Protein AF-X1FV94-F1 (afdb_monomer_lite)

Radius of gyration: 19.09 Å; chains: 1; bounding box: 46×32×51 Å

pLDDT: mean 91.59, std 6.0, range [63.56, 97.69]

Foldseek 3Di:
DLKDWDWDDDPPWIDIDIDSFADDDDQPDDQDDRRCVVVVPPDHPPDPCPDLRSQLVVLVVVLCVVCRVNDDQVSQLVNQLDCSNQVDDLQDPDGHQKGKADDPCQCPVPPHDIDMDGGRSNPRHRDLPVNCPPPDPVRCVVCVVVSVVSVVRD

Sequence (154 aa):
TGEILSLMLGCYAWDIHRTFNGFYPSCNYSWYDNYRTEAELPVPAPDPPEGRNSDRAIRWLELVDEYYGEVDVEVGKLMLADDIISGYGPTERGGGYDGKVTSTDMVLDGSMSMWARWGNAAGKIFDLEAFVEGRSEEWIAGNQQIIDDLQRYV

Organism: NCBI:txid412755

Structure (mmCIF, N/CA/C/O backbone):
data_AF-X1FV94-F1
#
_entry.id   AF-X1FV94-F1
#
loop_
_atom_site.group_PDB
_atom_site.id
_atom_site.type_symbol
_atom_site.label_atom_id
_atom_site.label_alt_id
_atom_site.label_comp_id
_atom_site.label_asym_id
_atom_site.label_entity_id
_atom_site.label_seq_id
_atom_site.pdbx_PDB_ins_code
_atom_site.Cartn_x
_atom_site.Cartn_y
_atom_site.Cartn_z
_atom_site.occupancy
_atom_site.B_iso_or_equiv
_atom_site.auth_seq_id
_atom_site.auth_comp_id
_atom_site.auth_asym_id
_atom_site.auth_atom_id
_atom_site.pdbx_PDB_model_num
ATOM 1 N N . THR A 1 1 ? -13.083 5.931 21.527 1.00 63.56 1 THR A N 1
ATOM 2 C CA . THR A 1 1 ? -14.106 5.223 20.734 1.00 63.56 1 THR A CA 1
ATOM 3 C C . THR A 1 1 ? -13.361 4.262 19.831 1.00 63.56 1 THR A C 1
ATOM 5 O O . THR A 1 1 ? -12.446 4.703 19.159 1.00 63.56 1 THR A O 1
ATOM 8 N N . GLY A 1 2 ? -13.634 2.955 19.888 1.00 83.62 2 GLY A N 1
ATOM 9 C CA . GLY A 1 2 ? -12.952 1.943 19.055 1.00 83.62 2 GLY A CA 1
ATOM 10 C C . GLY A 1 2 ? -13.480 1.886 17.618 1.00 83.62 2 GLY A C 1
ATOM 11 O O . GLY A 1 2 ? -13.551 0.817 17.034 1.00 83.62 2 GLY A O 1
ATOM 12 N N . GLU A 1 3 ? -13.956 3.017 17.101 1.00 93.25 3 GLU A N 1
ATOM 13 C CA . GLU A 1 3 ? -14.540 3.120 15.768 1.00 93.25 3 GLU A CA 1
ATOM 14 C C . GLU A 1 3 ? -13.456 3.534 14.777 1.00 93.25 3 GLU A C 1
ATOM 16 O O . GLU A 1 3 ? -12.698 4.469 15.042 1.00 93.25 3 GLU A O 1
ATOM 21 N N . ILE A 1 4 ? -13.420 2.870 13.627 1.00 92.00 4 ILE A N 1
ATOM 22 C CA . ILE A 1 4 ? -12.621 3.266 12.471 1.00 92.00 4 ILE A CA 1
ATOM 23 C C . ILE A 1 4 ? -13.546 3.712 11.337 1.00 92.00 4 ILE A C 1
ATOM 25 O O . ILE A 1 4 ? -14.643 3.175 11.147 1.00 92.00 4 ILE A O 1
ATOM 29 N N . LEU A 1 5 ? -13.096 4.712 10.580 1.00 94.81 5 LEU A N 1
ATOM 30 C CA . LEU A 1 5 ? -13.851 5.341 9.502 1.00 94.81 5 LEU A CA 1
ATOM 31 C C . LEU A 1 5 ? -13.008 5.399 8.229 1.00 94.81 5 LEU A C 1
ATOM 33 O O . LEU A 1 5 ? -11.847 5.795 8.274 1.00 94.81 5 LEU A O 1
ATOM 37 N N . SER A 1 6 ? -13.623 5.066 7.097 1.00 94.94 6 SER A N 1
ATOM 38 C CA . SER A 1 6 ? -13.081 5.300 5.759 1.00 94.94 6 SER A CA 1
ATOM 39 C C . SER A 1 6 ? -13.892 6.393 5.064 1.00 94.94 6 SER A C 1
ATOM 41 O O . SER A 1 6 ? -15.124 6.360 5.084 1.00 94.94 6 SER A O 1
ATOM 43 N N . LEU A 1 7 ? -13.192 7.373 4.490 1.00 96.06 7 LEU A N 1
ATOM 44 C CA . LEU A 1 7 ? -13.758 8.466 3.704 1.00 96.06 7 LEU A CA 1
ATOM 45 C C . LEU A 1 7 ? -13.237 8.354 2.271 1.00 96.06 7 LEU A C 1
ATOM 47 O O . LEU A 1 7 ? -12.026 8.396 2.056 1.00 96.06 7 LEU A O 1
ATOM 51 N N . MET A 1 8 ? -14.150 8.279 1.308 1.00 94.94 8 MET A N 1
ATOM 52 C CA . MET A 1 8 ? -13.859 8.547 -0.100 1.00 94.94 8 MET A CA 1
ATOM 53 C C . MET A 1 8 ? -14.486 9.887 -0.459 1.00 94.94 8 MET A C 1
ATOM 55 O O . MET A 1 8 ? -15.647 10.130 -0.132 1.00 94.94 8 MET A O 1
ATOM 59 N N . LEU A 1 9 ? -13.714 10.765 -1.091 1.00 95.81 9 LEU A N 1
ATOM 60 C CA . LEU A 1 9 ? -14.106 12.152 -1.315 1.00 95.81 9 LEU A CA 1
ATOM 61 C C . LEU A 1 9 ? -13.914 12.528 -2.785 1.00 95.81 9 LEU A C 1
ATOM 63 O O . LEU A 1 9 ? -12.800 12.453 -3.302 1.00 95.81 9 LEU A O 1
ATOM 67 N N . GLY A 1 10 ? -15.003 12.943 -3.426 1.00 94.56 10 GLY A N 1
ATOM 68 C CA . GLY A 1 10 ? -15.021 13.617 -4.721 1.00 94.56 10 GLY A CA 1
ATOM 69 C C . GLY A 1 10 ? -15.188 15.128 -4.559 1.00 94.56 10 GLY A C 1
ATOM 70 O O . GLY A 1 10 ? -15.096 15.668 -3.453 1.00 94.56 10 GLY A O 1
ATOM 71 N N . CYS A 1 11 ? -15.426 15.834 -5.662 1.00 97.00 11 CYS A N 1
ATOM 72 C CA . CYS A 1 11 ? -15.735 17.261 -5.631 1.00 97.00 11 CYS A CA 1
ATOM 73 C C . CYS A 1 11 ? -17.186 17.524 -5.201 1.00 97.00 11 CYS A C 1
ATOM 75 O O . CYS A 1 11 ? -17.452 18.559 -4.586 1.00 97.00 11 CYS A O 1
ATOM 77 N N . TYR A 1 12 ? -18.107 16.605 -5.508 1.00 97.25 12 TYR A N 1
ATOM 78 C CA . TYR A 1 12 ? -19.550 16.773 -5.291 1.00 97.25 12 TYR A CA 1
ATOM 79 C C . TYR A 1 12 ? -20.207 15.623 -4.513 1.00 97.25 12 TYR A C 1
ATOM 81 O O . TYR A 1 12 ? -21.303 15.799 -3.980 1.00 97.25 12 TYR A O 1
ATOM 89 N N . ALA A 1 13 ? -19.543 14.477 -4.417 1.00 96.38 13 ALA A N 1
ATOM 90 C CA . ALA A 1 13 ? -19.993 13.268 -3.753 1.00 96.38 13 ALA A CA 1
ATOM 91 C C . ALA A 1 13 ? -18.955 12.780 -2.735 1.00 96.38 13 ALA A C 1
ATOM 93 O O . ALA A 1 13 ? -17.760 13.072 -2.812 1.00 96.38 13 ALA A O 1
ATOM 94 N N . TRP A 1 14 ? -19.421 12.026 -1.745 1.00 96.50 14 TRP A N 1
ATOM 95 C CA . TRP A 1 14 ? -18.567 11.395 -0.748 1.00 96.50 14 TRP A CA 1
ATOM 96 C C . TRP A 1 14 ? -19.218 10.122 -0.222 1.00 96.50 14 TRP A C 1
ATOM 98 O O . TRP A 1 14 ? -20.441 9.982 -0.225 1.00 96.50 14 TRP A O 1
ATOM 108 N N . ASP A 1 15 ? -18.387 9.237 0.310 1.00 96.12 15 ASP A N 1
ATOM 109 C CA . ASP A 1 15 ? -18.810 8.021 0.991 1.00 96.12 15 ASP A CA 1
ATOM 110 C C . ASP A 1 15 ? -18.133 7.939 2.355 1.00 96.12 15 ASP A C 1
ATOM 112 O O . ASP A 1 15 ? -16.933 8.192 2.489 1.00 96.12 15 ASP A O 1
ATOM 116 N N . ILE A 1 16 ? -18.912 7.588 3.379 1.00 96.06 16 ILE A N 1
ATOM 117 C CA . ILE A 1 16 ? -18.425 7.364 4.740 1.00 96.06 16 ILE A CA 1
ATOM 118 C C . ILE A 1 16 ? -18.817 5.954 5.159 1.00 96.06 16 ILE A C 1
ATOM 120 O O . ILE A 1 16 ? -20.001 5.651 5.292 1.00 96.06 16 ILE A O 1
ATOM 124 N N . HIS A 1 17 ? -17.815 5.130 5.448 1.00 94.19 17 HIS A N 1
ATOM 125 C CA . HIS A 1 17 ? -17.995 3.790 5.997 1.00 94.19 17 HIS A CA 1
ATOM 126 C C . HIS A 1 17 ? -17.412 3.735 7.407 1.00 94.19 17 HIS A C 1
ATOM 128 O O . HIS A 1 17 ? -16.328 4.261 7.657 1.00 94.19 17 HIS A O 1
ATOM 134 N N . ARG A 1 18 ? -18.141 3.124 8.346 1.00 95.00 18 ARG A N 1
ATOM 135 C CA . ARG A 1 18 ? -17.754 3.016 9.761 1.00 95.00 18 ARG A CA 1
ATOM 136 C C . ARG A 1 18 ? -17.855 1.576 10.235 1.00 95.00 18 ARG A C 1
ATOM 138 O O . ARG A 1 18 ? -18.795 0.873 9.880 1.00 95.00 18 ARG A O 1
ATOM 145 N N . THR A 1 19 ? -16.896 1.151 11.048 1.00 92.44 19 THR A N 1
ATOM 146 C CA . THR A 1 19 ? -16.961 -0.125 11.767 1.00 92.44 19 THR A CA 1
ATOM 147 C C . THR A 1 19 ? -16.254 -0.010 13.115 1.00 92.44 19 THR A C 1
ATOM 149 O O . THR A 1 19 ? -15.377 0.831 13.294 1.00 92.44 19 THR A O 1
ATOM 152 N N . PHE A 1 20 ? -16.642 -0.854 14.067 1.00 90.62 20 PHE A N 1
ATOM 153 C CA . PHE A 1 20 ? -15.956 -1.026 15.355 1.00 90.62 20 PHE A CA 1
ATOM 154 C C . PHE A 1 20 ? -15.050 -2.261 15.375 1.00 90.62 20 PHE A C 1
ATOM 156 O O . PHE A 1 20 ? -14.272 -2.448 16.303 1.00 90.62 20 PHE A O 1
ATOM 163 N N . ASN A 1 21 ? -15.192 -3.127 14.373 1.00 85.25 21 ASN A N 1
ATOM 164 C CA . ASN A 1 21 ? -14.419 -4.346 14.225 1.00 85.25 21 ASN A CA 1
ATOM 165 C C . ASN A 1 21 ? -14.315 -4.668 12.734 1.00 85.25 21 ASN A C 1
ATOM 167 O O . ASN A 1 21 ? -15.253 -5.195 12.133 1.00 85.25 21 ASN A O 1
ATOM 171 N N . GLY A 1 22 ? -13.210 -4.270 12.114 1.00 86.38 22 GLY A N 1
ATOM 172 C CA . GLY A 1 22 ? -12.986 -4.514 10.700 1.00 86.38 22 GLY A CA 1
ATOM 173 C C . GLY A 1 22 ? -11.705 -3.875 10.198 1.00 86.38 22 GLY A C 1
ATOM 174 O O . GLY A 1 22 ? -10.870 -3.413 10.973 1.00 86.38 22 GLY A O 1
ATOM 175 N N . PHE A 1 23 ? -11.579 -3.850 8.879 1.00 90.69 23 PHE A N 1
ATOM 176 C CA . PHE A 1 23 ? -10.399 -3.392 8.169 1.00 90.69 23 PHE A CA 1
ATOM 177 C C . PHE A 1 23 ? -10.833 -2.565 6.959 1.00 90.69 23 PHE A C 1
ATOM 179 O O . PHE A 1 23 ? -11.829 -2.890 6.314 1.00 90.69 23 PHE A O 1
ATOM 186 N N . TYR A 1 24 ? -10.077 -1.514 6.637 1.00 92.19 24 TYR A N 1
ATOM 187 C CA . TYR A 1 24 ? -10.288 -0.723 5.426 1.00 92.19 24 TYR A CA 1
ATOM 188 C C . TYR A 1 24 ? -9.030 -0.732 4.558 1.00 92.19 24 TYR A C 1
ATOM 190 O O . TYR A 1 24 ? -8.051 -0.072 4.913 1.00 92.19 24 TYR A O 1
ATOM 198 N N . PRO A 1 25 ? -9.040 -1.438 3.415 1.00 91.75 25 PRO A N 1
ATOM 199 C CA . PRO A 1 25 ? -7.927 -1.387 2.483 1.00 91.75 25 PRO A CA 1
ATOM 200 C C . PRO A 1 25 ? -7.899 -0.057 1.727 1.00 91.75 25 PRO A C 1
ATOM 202 O O . PRO A 1 25 ? -8.933 0.533 1.413 1.00 91.75 25 PRO A O 1
ATOM 205 N N . SER A 1 26 ? -6.703 0.414 1.381 1.00 91.75 26 SER A N 1
ATOM 206 C CA . SER A 1 26 ? -6.529 1.603 0.546 1.00 91.75 26 SER A CA 1
ATOM 207 C C . SER A 1 26 ? -5.304 1.458 -0.347 1.00 91.75 26 SER A C 1
ATOM 209 O O . SER A 1 26 ? -4.212 1.134 0.114 1.00 91.75 26 SER A O 1
ATOM 211 N N . CYS A 1 27 ? -5.495 1.662 -1.648 1.00 92.69 27 CYS A N 1
ATOM 212 C CA . CYS A 1 27 ? -4.453 1.471 -2.658 1.00 92.69 27 CYS A CA 1
ATOM 213 C C . CYS A 1 27 ? -4.732 2.275 -3.937 1.00 92.69 27 CYS A C 1
ATOM 215 O O . CYS A 1 27 ? -4.513 1.791 -5.043 1.00 92.69 27 CYS A O 1
ATOM 217 N N . ASN A 1 28 ? -5.243 3.505 -3.797 1.00 91.38 28 ASN A N 1
ATOM 218 C CA . ASN A 1 28 ? -5.657 4.339 -4.940 1.00 91.38 28 ASN A CA 1
ATOM 219 C C . ASN A 1 28 ? -6.779 3.696 -5.781 1.00 91.38 28 ASN A C 1
ATOM 221 O O . ASN A 1 28 ? -6.927 3.997 -6.963 1.00 91.38 28 ASN A O 1
ATOM 225 N N . TYR A 1 29 ? -7.549 2.804 -5.158 1.00 91.94 29 TYR A N 1
ATOM 226 C CA . TYR A 1 29 ? -8.706 2.145 -5.736 1.00 91.94 29 TYR A CA 1
ATOM 227 C C . TYR A 1 29 ? -9.991 2.789 -5.204 1.00 91.94 29 TYR A C 1
ATOM 229 O O . TYR A 1 29 ? -10.111 3.073 -4.009 1.00 91.94 29 TYR A O 1
ATOM 237 N N . SER A 1 30 ? -10.948 3.033 -6.093 1.00 91.44 30 SER A N 1
ATOM 238 C CA . SER A 1 30 ? -12.214 3.687 -5.768 1.00 91.44 30 SER A CA 1
ATOM 239 C C . SER A 1 30 ? -13.216 2.657 -5.253 1.00 91.44 30 SER A C 1
ATOM 241 O O . SER A 1 30 ? -13.817 1.930 -6.030 1.00 91.44 30 SER A O 1
ATOM 243 N N . TRP A 1 31 ? -13.387 2.561 -3.938 1.00 91.19 31 TRP A N 1
ATOM 244 C CA . TRP A 1 31 ? -14.180 1.493 -3.318 1.00 91.19 31 TRP A CA 1
ATOM 245 C C . TRP A 1 31 ? -15.699 1.690 -3.335 1.00 91.19 31 TRP A C 1
ATOM 247 O O . TRP A 1 31 ? -16.414 0.695 -3.302 1.00 91.19 31 TRP A O 1
ATOM 257 N N . TYR A 1 32 ? -16.195 2.931 -3.349 1.00 92.00 32 TYR A N 1
ATOM 258 C CA . TYR A 1 32 ? -17.579 3.226 -2.950 1.00 92.00 32 TYR A CA 1
ATOM 259 C C . TYR A 1 32 ? -18.386 3.967 -4.023 1.00 92.00 32 TYR A C 1
ATOM 261 O O . TYR A 1 32 ? -17.845 4.764 -4.792 1.00 92.00 32 TYR A O 1
ATOM 269 N N . ASP A 1 33 ? -19.688 3.690 -4.069 1.00 91.25 33 ASP A N 1
ATOM 270 C CA . ASP A 1 33 ? -20.540 3.976 -5.226 1.00 91.25 33 ASP A CA 1
ATOM 271 C C . ASP A 1 33 ? -20.760 5.466 -5.511 1.00 91.25 33 ASP A C 1
ATOM 273 O O . ASP A 1 33 ? -20.797 5.843 -6.685 1.00 91.25 33 ASP A O 1
ATOM 277 N N . ASN A 1 34 ? -20.893 6.334 -4.497 1.00 93.44 34 ASN A N 1
ATOM 278 C CA . ASN A 1 34 ? -21.189 7.748 -4.754 1.00 93.44 34 ASN A CA 1
ATOM 279 C C . ASN A 1 34 ? -19.997 8.433 -5.426 1.00 93.44 34 ASN A C 1
ATOM 281 O O . ASN A 1 34 ? -20.163 9.091 -6.455 1.00 93.44 34 ASN A O 1
ATOM 285 N N . TYR A 1 35 ? -18.789 8.229 -4.891 1.00 92.88 35 TYR A N 1
ATOM 286 C CA . TYR A 1 35 ? -17.570 8.712 -5.536 1.00 92.88 35 TYR A CA 1
ATOM 287 C C . TYR A 1 35 ? -17.392 8.102 -6.929 1.00 92.88 35 TYR A C 1
ATOM 289 O O . TYR A 1 35 ? -17.084 8.819 -7.877 1.00 92.88 35 TYR A O 1
ATOM 297 N N . ARG A 1 36 ? -17.588 6.783 -7.076 1.00 92.31 36 ARG A N 1
ATOM 298 C CA . ARG A 1 36 ? -17.421 6.104 -8.372 1.00 92.31 36 ARG A CA 1
ATOM 299 C C . ARG A 1 36 ? -18.391 6.633 -9.428 1.00 92.31 36 ARG A C 1
ATOM 301 O O . ARG A 1 36 ? -17.998 6.775 -10.582 1.00 92.31 36 ARG A O 1
ATOM 308 N N . THR A 1 37 ? -19.619 6.959 -9.023 1.00 93.12 37 THR A N 1
ATOM 309 C CA . THR A 1 37 ? -20.629 7.586 -9.884 1.00 93.12 37 THR A CA 1
ATOM 310 C C . THR A 1 37 ? -20.175 8.971 -10.340 1.00 93.12 37 THR A C 1
ATOM 312 O O . THR A 1 37 ? -20.258 9.270 -11.526 1.00 93.12 37 THR A O 1
ATOM 315 N N . GLU A 1 38 ? -19.656 9.805 -9.431 1.00 94.81 38 GLU A N 1
ATOM 316 C CA . GLU A 1 38 ? -19.097 11.116 -9.795 1.00 94.81 38 GLU A CA 1
ATOM 317 C C . GLU A 1 38 ? -17.882 10.987 -10.726 1.00 94.81 38 GLU A C 1
ATOM 319 O O . GLU A 1 38 ? -17.744 11.760 -11.669 1.00 94.81 38 GLU A O 1
ATOM 324 N N . ALA A 1 39 ? -17.019 9.999 -10.486 1.00 92.81 39 ALA A N 1
ATOM 325 C CA . ALA A 1 39 ? -15.835 9.724 -11.296 1.00 92.81 39 ALA A CA 1
ATOM 326 C C . ALA A 1 39 ? -16.142 9.011 -12.630 1.00 92.81 39 ALA A C 1
ATOM 328 O O . ALA A 1 39 ? -15.207 8.651 -13.345 1.00 92.81 39 ALA A O 1
ATOM 329 N N . GLU A 1 40 ? -17.423 8.790 -12.953 1.00 93.69 40 GLU A N 1
ATOM 330 C CA . GLU A 1 40 ? -17.892 8.117 -14.172 1.00 93.69 40 GLU A CA 1
ATOM 331 C C . GLU A 1 40 ? -17.262 6.724 -14.383 1.00 93.69 40 GLU A C 1
ATOM 333 O O . GLU A 1 40 ? -16.993 6.299 -15.509 1.00 93.69 40 GLU A O 1
ATOM 338 N N . LEU A 1 41 ? -17.015 5.986 -13.293 1.00 88.75 41 LEU A N 1
ATOM 339 C CA . LEU A 1 41 ? -16.395 4.664 -13.368 1.00 88.75 41 LEU A CA 1
ATOM 340 C C . LEU A 1 41 ? -17.411 3.606 -13.848 1.00 88.75 41 LEU A C 1
ATOM 342 O O . LEU A 1 41 ? -18.495 3.490 -13.275 1.00 88.75 41 LEU A O 1
ATOM 346 N N . PRO A 1 42 ? -17.083 2.809 -14.886 1.00 80.00 42 PRO A N 1
ATOM 347 C CA . PRO A 1 42 ? -18.075 2.025 -15.632 1.00 80.00 42 PRO A CA 1
ATOM 348 C C . PRO A 1 42 ? -18.461 0.684 -14.990 1.00 80.00 42 PRO A C 1
ATOM 350 O O . PRO A 1 42 ? -19.398 0.033 -15.452 1.00 80.00 42 PRO A O 1
ATOM 353 N N . VAL A 1 43 ? -17.734 0.245 -13.961 1.00 80.50 43 VAL A N 1
ATOM 354 C CA . VAL A 1 43 ? -17.871 -1.078 -13.331 1.00 80.50 43 VAL A CA 1
ATOM 355 C C . VAL A 1 43 ? -18.114 -0.956 -11.817 1.00 80.50 43 VAL A C 1
ATOM 357 O O . VAL A 1 43 ? -17.655 0.014 -11.210 1.00 80.50 43 VAL A O 1
ATOM 360 N N . PRO A 1 44 ? -18.874 -1.869 -11.181 1.00 82.69 44 PRO A N 1
ATOM 361 C CA . PRO A 1 44 ? -19.000 -1.910 -9.724 1.00 82.69 44 PRO A CA 1
ATOM 362 C C . PRO A 1 44 ? -17.727 -2.435 -9.056 1.00 82.69 44 PRO A C 1
ATOM 364 O O . PRO A 1 44 ? -17.101 -3.362 -9.560 1.00 82.69 44 PRO A O 1
ATOM 367 N N . ALA A 1 45 ? -17.405 -1.908 -7.874 1.00 85.06 45 ALA A N 1
ATOM 368 C CA . ALA A 1 45 ? -16.276 -2.392 -7.093 1.00 85.06 45 ALA A CA 1
ATOM 369 C C . ALA A 1 45 ? -16.562 -3.742 -6.384 1.00 85.06 45 ALA A C 1
ATOM 371 O O . ALA A 1 45 ? -17.686 -3.959 -5.927 1.00 85.06 45 ALA A O 1
ATOM 372 N N . PRO A 1 46 ? -15.543 -4.604 -6.185 1.00 84.06 46 PRO A N 1
ATOM 373 C CA . PRO A 1 46 ? -14.216 -4.524 -6.787 1.00 84.06 46 PRO A CA 1
ATOM 374 C C . PRO A 1 46 ? -14.253 -4.873 -8.288 1.00 84.06 46 PRO A C 1
ATOM 376 O O . PRO A 1 46 ? -14.865 -5.860 -8.691 1.00 84.06 46 PRO A O 1
ATOM 379 N N . ASP A 1 47 ? -13.576 -4.062 -9.098 1.00 81.00 47 ASP A N 1
ATOM 380 C CA . ASP A 1 47 ? -13.440 -4.254 -10.537 1.00 81.00 47 ASP A CA 1
ATOM 381 C C . ASP A 1 47 ? -12.566 -5.491 -10.805 1.00 81.00 47 ASP A C 1
ATOM 383 O O . ASP A 1 47 ? -11.709 -5.826 -9.975 1.00 81.00 47 ASP A O 1
ATOM 387 N N . PRO A 1 48 ? -12.719 -6.163 -11.960 1.00 79.00 48 PRO A N 1
ATOM 388 C CA . PRO A 1 48 ? -11.775 -7.190 -12.380 1.00 79.00 48 PRO A CA 1
ATOM 389 C C . PRO A 1 48 ? -10.318 -6.678 -12.348 1.00 79.00 48 PRO A C 1
ATOM 391 O O . PRO A 1 48 ? -10.075 -5.482 -12.556 1.00 79.00 48 PRO A O 1
ATOM 394 N N . PRO A 1 49 ? -9.334 -7.562 -12.099 1.00 74.31 49 PRO A N 1
ATOM 395 C CA . PRO A 1 49 ? -7.915 -7.208 -12.092 1.00 74.31 49 PRO A CA 1
ATOM 396 C C . PRO A 1 49 ? -7.446 -6.808 -13.502 1.00 74.31 49 PRO A C 1
ATOM 398 O O . PRO A 1 49 ? -7.040 -7.632 -14.318 1.00 74.31 49 PRO A O 1
ATOM 401 N N . GLU A 1 50 ? -7.564 -5.516 -13.797 1.00 78.19 50 GLU A N 1
ATOM 402 C CA . GLU A 1 50 ? -7.191 -4.863 -15.060 1.00 78.19 50 GLU A CA 1
ATOM 403 C C . GLU A 1 50 ? -6.116 -3.779 -14.843 1.00 78.19 50 GLU A C 1
ATOM 405 O O . GLU A 1 50 ? -6.061 -2.765 -15.540 1.00 78.19 50 GLU A O 1
ATOM 410 N N . GLY A 1 51 ? -5.242 -3.978 -13.851 1.00 79.62 51 GLY A N 1
ATOM 411 C CA . GLY A 1 51 ? -4.091 -3.120 -13.596 1.00 79.62 51 GLY A CA 1
ATOM 412 C C . GLY A 1 51 ? -3.734 -3.000 -12.118 1.00 79.62 51 GLY A C 1
ATOM 413 O O . GLY A 1 51 ? -4.484 -3.377 -11.224 1.00 79.62 51 GLY A O 1
ATOM 414 N N . ARG A 1 52 ? -2.584 -2.372 -11.849 1.00 79.00 52 ARG A N 1
ATOM 415 C CA . ARG A 1 52 ? -1.940 -2.363 -10.522 1.00 79.00 52 ARG A CA 1
ATOM 416 C C . ARG A 1 52 ? -2.853 -1.956 -9.353 1.00 79.00 52 ARG A C 1
ATOM 418 O O . ARG A 1 52 ? -2.645 -2.421 -8.236 1.00 79.00 52 ARG A O 1
ATOM 425 N N . ASN A 1 53 ? -3.821 -1.061 -9.553 1.00 85.69 53 ASN A N 1
ATOM 426 C CA . ASN A 1 53 ? -4.709 -0.632 -8.464 1.00 85.69 53 ASN A CA 1
ATOM 427 C C . ASN A 1 53 ? -5.815 -1.651 -8.171 1.00 85.69 53 ASN A C 1
ATOM 429 O O . ASN A 1 53 ? -6.087 -1.893 -6.999 1.00 85.69 53 ASN A O 1
ATOM 433 N N . SER A 1 54 ? -6.425 -2.262 -9.191 1.00 87.06 54 SER A N 1
ATOM 434 C CA . SER A 1 54 ? -7.401 -3.338 -8.983 1.00 87.06 54 SER A CA 1
ATOM 435 C C . SER A 1 54 ? -6.719 -4.613 -8.482 1.00 87.06 54 SER A C 1
ATOM 437 O O . SER A 1 54 ? -7.237 -5.234 -7.560 1.00 87.06 54 SER A O 1
ATOM 439 N N . ASP A 1 55 ? -5.504 -4.923 -8.947 1.00 92.00 55 ASP A N 1
ATOM 440 C CA . ASP A 1 55 ? -4.708 -6.048 -8.429 1.00 92.00 55 ASP A CA 1
ATOM 441 C C . ASP A 1 55 ? -4.427 -5.897 -6.926 1.00 92.00 55 ASP A C 1
ATOM 443 O O . ASP A 1 55 ? -4.649 -6.818 -6.139 1.00 92.00 55 ASP A O 1
ATOM 447 N N . ARG A 1 56 ? -3.997 -4.701 -6.496 1.00 93.75 56 ARG A N 1
ATOM 448 C CA . ARG A 1 56 ? -3.795 -4.394 -5.071 1.00 93.75 56 ARG A CA 1
ATOM 4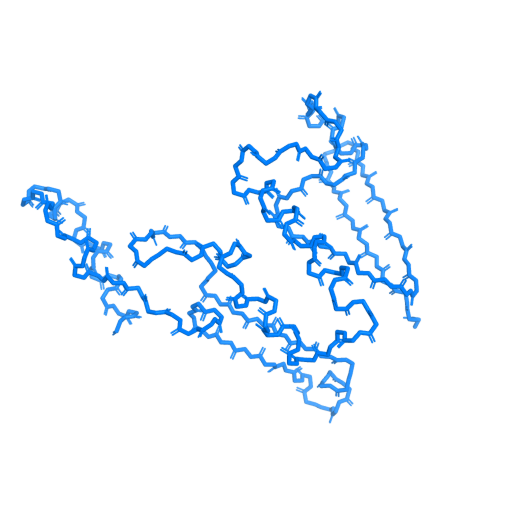49 C C . ARG A 1 56 ? -5.093 -4.417 -4.281 1.00 93.75 56 ARG A C 1
ATOM 451 O O . ARG A 1 56 ? -5.074 -4.843 -3.133 1.00 93.75 56 ARG A O 1
ATOM 458 N N . ALA A 1 57 ? -6.200 -3.952 -4.858 1.00 93.81 57 ALA A N 1
ATOM 459 C CA . ALA A 1 57 ? -7.499 -3.973 -4.197 1.00 93.81 57 ALA A CA 1
ATOM 460 C C . ALA A 1 57 ? -7.928 -5.411 -3.889 1.00 93.81 57 ALA A C 1
ATOM 462 O O . ALA A 1 57 ? -8.247 -5.713 -2.741 1.00 93.81 57 ALA A O 1
ATOM 463 N N . ILE A 1 58 ? -7.849 -6.305 -4.877 1.00 94.25 58 ILE A N 1
ATOM 464 C CA . ILE A 1 58 ? -8.130 -7.731 -4.687 1.00 94.25 58 ILE A CA 1
ATOM 465 C C . ILE A 1 58 ? -7.160 -8.343 -3.677 1.00 94.25 58 ILE A C 1
ATOM 467 O O . ILE A 1 58 ? -7.608 -8.960 -2.713 1.00 94.25 58 ILE A O 1
ATOM 471 N N . ARG A 1 59 ? -5.849 -8.101 -3.819 1.00 96.06 59 ARG A N 1
ATOM 472 C CA . ARG A 1 59 ? -4.857 -8.665 -2.894 1.00 96.06 59 ARG A CA 1
ATOM 473 C C . ARG A 1 59 ? -5.066 -8.210 -1.453 1.00 96.06 59 ARG A C 1
ATOM 475 O O . ARG A 1 59 ? -4.905 -8.994 -0.525 1.00 96.06 59 ARG A O 1
ATOM 482 N N . TRP A 1 60 ? -5.455 -6.955 -1.247 1.00 95.75 60 TRP A N 1
ATOM 483 C CA . TRP A 1 60 ? -5.815 -6.475 0.078 1.00 95.75 60 TRP A CA 1
ATOM 484 C C . TRP A 1 60 ? -7.006 -7.239 0.662 1.00 95.75 60 TRP A C 1
ATOM 486 O O . TRP A 1 60 ? -6.963 -7.574 1.839 1.00 95.75 60 TRP A O 1
ATOM 496 N N . LEU A 1 61 ? -8.048 -7.522 -0.126 1.00 94.19 61 LEU A N 1
ATOM 497 C CA . LEU A 1 61 ? -9.195 -8.303 0.351 1.00 94.19 61 LEU A CA 1
ATOM 498 C C . LEU A 1 61 ? -8.788 -9.731 0.738 1.00 94.19 61 LEU A C 1
ATOM 500 O O . LEU A 1 61 ? -9.240 -10.219 1.769 1.00 94.19 61 LEU A O 1
ATOM 504 N N . GLU A 1 62 ? -7.902 -10.364 -0.034 1.00 96.12 62 GLU A N 1
ATOM 505 C CA . GLU A 1 62 ? -7.347 -11.684 0.296 1.00 96.12 62 GLU A CA 1
ATOM 506 C C . GLU A 1 62 ? -6.563 -11.663 1.612 1.00 96.12 62 GLU A C 1
ATOM 508 O O . GLU A 1 62 ? -6.804 -12.492 2.481 1.00 96.12 62 GLU A O 1
ATOM 513 N N . LEU A 1 63 ? -5.660 -10.691 1.788 1.00 97.00 63 LEU A N 1
ATOM 514 C CA . LEU A 1 63 ? -4.869 -10.544 3.015 1.00 97.00 63 LEU A CA 1
ATOM 515 C C . LEU A 1 63 ? -5.757 -10.275 4.238 1.00 97.00 63 LEU A C 1
ATOM 517 O O . LEU A 1 63 ? -5.476 -10.753 5.334 1.00 97.00 63 LEU A O 1
ATOM 521 N N . VAL A 1 64 ? -6.828 -9.499 4.066 1.00 93.38 64 VAL A N 1
ATOM 522 C CA . VAL A 1 64 ? -7.787 -9.220 5.143 1.00 93.38 64 VAL A CA 1
ATOM 523 C C . VAL A 1 64 ? -8.533 -10.473 5.568 1.00 93.38 64 VAL A C 1
ATOM 525 O O . VAL A 1 64 ? -8.747 -10.647 6.764 1.00 93.38 64 VAL A O 1
ATOM 528 N N . ASP A 1 65 ? -8.927 -11.317 4.616 1.00 94.44 65 ASP A N 1
ATOM 529 C CA . ASP A 1 65 ? -9.572 -12.599 4.902 1.00 94.44 65 ASP A CA 1
ATOM 530 C C . ASP A 1 65 ? -8.588 -13.570 5.574 1.00 94.44 65 ASP A C 1
ATOM 532 O O . ASP A 1 65 ? -8.900 -14.146 6.614 1.00 94.44 65 ASP A O 1
ATOM 536 N N . GLU A 1 66 ? -7.363 -13.666 5.045 1.00 96.31 66 GLU A N 1
ATOM 537 C CA . GLU A 1 66 ? -6.297 -14.539 5.553 1.00 96.31 66 GLU A CA 1
ATOM 538 C C . GLU A 1 66 ? -5.928 -14.237 7.011 1.00 96.31 66 GLU A C 1
ATOM 540 O O . GLU A 1 66 ? -5.761 -15.157 7.807 1.00 96.31 66 GLU A O 1
ATOM 545 N N . TYR A 1 67 ? -5.832 -12.956 7.373 1.00 94.94 67 TYR A N 1
ATOM 546 C CA . TYR A 1 67 ? -5.394 -12.517 8.701 1.00 94.94 67 TYR A CA 1
ATOM 547 C C . TYR A 1 67 ? -6.530 -11.954 9.566 1.00 94.94 67 TYR A C 1
ATOM 549 O O . TYR A 1 67 ? -6.282 -11.207 10.522 1.00 94.94 67 TYR A O 1
ATOM 557 N N . TYR A 1 68 ? -7.790 -12.255 9.239 1.00 91.25 68 TYR A N 1
ATOM 558 C CA . TYR A 1 68 ? -8.929 -11.696 9.960 1.00 91.25 68 TYR A CA 1
ATOM 559 C C . TYR A 1 68 ? -8.864 -12.027 11.459 1.00 91.25 68 TYR A C 1
ATOM 561 O O . TYR A 1 68 ? -8.868 -13.186 11.867 1.00 91.25 68 TYR A O 1
ATOM 569 N N . GLY A 1 69 ? -8.847 -10.989 12.299 1.00 90.19 69 GLY A N 1
ATOM 570 C CA . GLY A 1 69 ? -8.751 -11.132 13.757 1.00 90.19 69 GLY A CA 1
ATOM 571 C C . GLY A 1 69 ? -7.336 -11.378 14.294 1.00 90.19 69 GLY A C 1
ATOM 572 O O . GLY A 1 69 ? -7.166 -11.422 15.510 1.00 90.19 69 GLY A O 1
ATOM 573 N N . GLU A 1 70 ? -6.332 -11.475 13.419 1.00 93.12 70 GLU A N 1
ATOM 574 C CA . GLU A 1 70 ? -4.930 -11.741 13.773 1.00 93.12 70 GLU A CA 1
ATOM 575 C C . GLU A 1 70 ? -3.990 -10.569 13.442 1.00 93.12 70 GLU A C 1
ATOM 577 O O . GLU A 1 70 ? -2.795 -10.638 13.716 1.00 93.12 70 GLU A O 1
ATOM 582 N N . VAL A 1 71 ? -4.505 -9.476 12.864 1.00 92.88 71 VAL A N 1
ATOM 583 C CA . VAL A 1 71 ? -3.684 -8.324 12.462 1.00 92.88 71 VAL A CA 1
ATOM 584 C C . VAL A 1 71 ? -3.052 -7.640 13.675 1.00 92.88 71 VAL A C 1
ATOM 586 O O . VAL A 1 71 ? -3.701 -6.887 14.404 1.00 92.88 71 VAL A O 1
ATOM 589 N N . ASP A 1 72 ? -1.751 -7.851 13.829 1.00 95.06 72 ASP A N 1
ATOM 590 C CA . ASP A 1 72 ? -0.870 -7.125 14.733 1.00 95.06 72 ASP A CA 1
ATOM 591 C C . ASP A 1 72 ? 0.235 -6.379 13.957 1.00 95.06 72 ASP A C 1
ATOM 593 O O . ASP A 1 72 ? 0.183 -6.211 12.735 1.00 95.06 72 ASP A O 1
ATOM 597 N N . VAL A 1 73 ? 1.249 -5.890 14.676 1.00 97.12 73 VAL A N 1
ATOM 598 C CA . VAL A 1 73 ? 2.372 -5.156 14.077 1.00 97.12 73 VAL A CA 1
ATOM 599 C C . VAL A 1 73 ? 3.195 -6.034 13.130 1.00 97.12 73 VAL A C 1
ATOM 601 O O . VAL A 1 73 ? 3.669 -5.534 12.110 1.00 97.12 73 VAL A O 1
ATOM 604 N N . GLU A 1 74 ? 3.383 -7.317 13.434 1.00 97.44 74 GLU A N 1
ATOM 605 C CA . GLU A 1 74 ? 4.168 -8.218 12.588 1.00 97.44 74 GLU A CA 1
ATOM 606 C C . GLU A 1 74 ? 3.383 -8.613 11.336 1.00 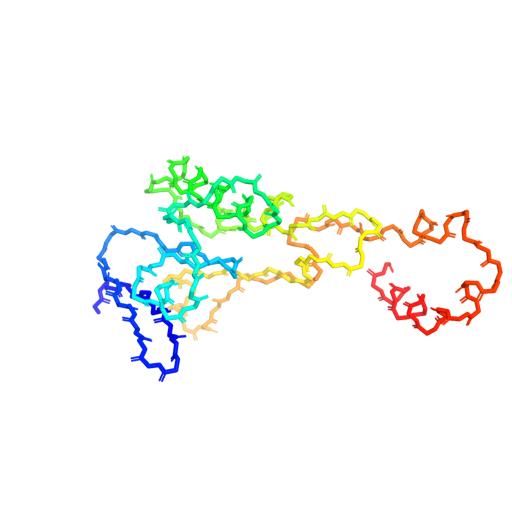97.44 74 GLU A C 1
ATOM 608 O O . GLU A 1 74 ? 3.922 -8.543 10.231 1.00 97.44 74 GLU A O 1
ATOM 613 N N . VAL A 1 75 ? 2.089 -8.907 11.473 1.00 97.38 75 VAL A N 1
ATOM 614 C CA . VAL A 1 75 ? 1.199 -9.137 10.326 1.00 97.38 75 VAL A CA 1
ATOM 615 C C . VAL A 1 75 ? 1.122 -7.896 9.435 1.00 97.38 75 VAL A C 1
ATOM 617 O O . VAL A 1 75 ? 1.246 -8.005 8.217 1.00 97.38 75 VAL A O 1
ATOM 620 N N . GLY A 1 76 ? 1.014 -6.697 10.014 1.00 96.94 76 GLY A N 1
ATOM 621 C CA . GLY A 1 76 ? 1.031 -5.450 9.247 1.00 96.94 76 GLY A CA 1
ATOM 622 C C . GLY A 1 76 ? 2.313 -5.272 8.425 1.00 96.94 76 GLY A C 1
ATOM 623 O O . GLY A 1 76 ? 2.255 -4.828 7.277 1.00 96.94 76 GLY A O 1
ATOM 624 N N . LYS A 1 77 ? 3.477 -5.666 8.964 1.00 97.50 77 LYS A N 1
ATOM 625 C CA . LYS A 1 77 ? 4.743 -5.656 8.209 1.00 97.50 77 LYS A CA 1
ATOM 626 C C . LYS A 1 77 ? 4.711 -6.644 7.049 1.00 97.50 77 LYS A C 1
ATOM 628 O O . LYS A 1 77 ? 5.165 -6.291 5.964 1.00 97.50 77 LYS A O 1
ATOM 633 N N . LEU A 1 78 ? 4.180 -7.850 7.268 1.00 96.62 78 LEU A N 1
ATOM 634 C CA . LEU A 1 78 ? 4.052 -8.876 6.229 1.00 96.62 78 LEU A CA 1
ATOM 635 C C . LEU A 1 78 ? 3.127 -8.418 5.099 1.00 96.62 78 LEU A C 1
ATOM 637 O O . LEU A 1 78 ? 3.507 -8.513 3.936 1.00 96.62 78 LEU A O 1
ATOM 641 N N . MET A 1 79 ? 1.971 -7.837 5.429 1.00 97.31 79 MET A N 1
ATOM 642 C CA . MET A 1 79 ? 1.047 -7.283 4.436 1.00 97.31 79 MET A CA 1
ATOM 643 C C . MET A 1 79 ? 1.710 -6.195 3.581 1.00 97.31 79 MET A C 1
ATOM 645 O O . MET A 1 79 ? 1.569 -6.196 2.362 1.00 97.31 79 MET A O 1
ATOM 649 N N . LEU A 1 80 ? 2.475 -5.280 4.192 1.00 96.75 80 LEU A N 1
ATOM 650 C CA . LEU A 1 80 ? 3.212 -4.251 3.444 1.00 96.75 80 LEU A CA 1
ATOM 651 C C . LEU A 1 80 ? 4.384 -4.815 2.626 1.00 96.75 80 LEU A C 1
ATOM 653 O O . LEU A 1 80 ? 4.804 -4.182 1.658 1.00 96.75 80 LEU A O 1
ATOM 657 N N . ALA A 1 81 ? 4.928 -5.967 3.019 1.00 95.25 81 ALA A N 1
ATOM 658 C CA . ALA A 1 81 ? 6.027 -6.652 2.344 1.00 95.25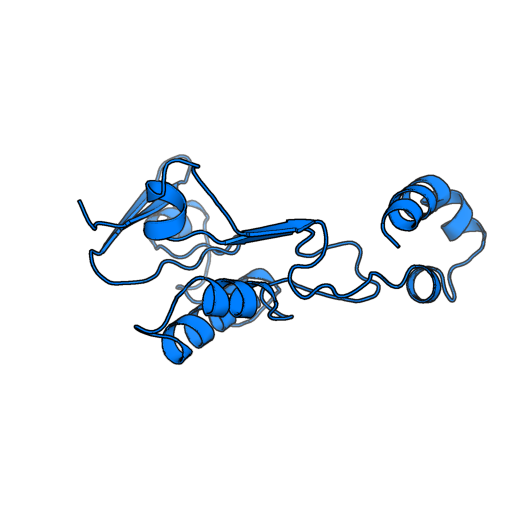 81 ALA A CA 1
ATOM 659 C C . ALA A 1 81 ? 5.578 -7.512 1.147 1.00 95.25 81 ALA A C 1
ATOM 661 O O . ALA A 1 81 ? 6.431 -8.006 0.406 1.00 95.25 81 ALA A O 1
ATOM 662 N N . ASP A 1 82 ? 4.272 -7.692 0.948 1.00 96.62 82 ASP A N 1
ATOM 663 C CA . ASP A 1 82 ? 3.712 -8.408 -0.196 1.00 96.62 82 ASP A CA 1
ATOM 664 C C . ASP A 1 82 ? 4.087 -7.710 -1.520 1.00 96.62 82 ASP A C 1
ATOM 666 O O . ASP A 1 82 ? 4.068 -6.479 -1.628 1.00 96.62 82 ASP A O 1
ATOM 670 N N . ASP A 1 83 ? 4.476 -8.485 -2.537 1.00 93.94 83 ASP A N 1
ATOM 671 C CA . ASP A 1 83 ? 4.976 -7.938 -3.807 1.00 93.94 83 ASP A CA 1
ATOM 672 C C . ASP A 1 83 ? 3.900 -7.222 -4.616 1.00 93.94 83 ASP A C 1
ATOM 674 O O . ASP A 1 83 ? 4.197 -6.224 -5.273 1.00 93.94 83 ASP A O 1
ATOM 678 N N . ILE A 1 84 ? 2.647 -7.671 -4.530 1.00 94.31 84 ILE A N 1
ATOM 679 C CA . ILE A 1 84 ? 1.528 -7.003 -5.192 1.00 94.31 84 ILE A CA 1
ATOM 680 C C . ILE A 1 84 ? 1.217 -5.708 -4.438 1.00 94.31 84 ILE A C 1
ATOM 682 O O . ILE A 1 84 ? 1.104 -4.651 -5.061 1.00 94.31 84 ILE A O 1
ATOM 686 N N . ILE A 1 85 ? 1.153 -5.751 -3.100 1.00 95.25 85 ILE A N 1
ATOM 687 C CA . ILE A 1 85 ? 0.859 -4.571 -2.266 1.00 95.25 85 ILE A CA 1
ATOM 688 C C . ILE A 1 85 ? 1.932 -3.491 -2.404 1.00 95.25 85 ILE A C 1
ATOM 690 O O . ILE A 1 85 ? 1.616 -2.328 -2.679 1.00 95.25 85 ILE A O 1
ATOM 694 N N . SER A 1 86 ? 3.197 -3.874 -2.237 1.00 93.12 86 SER A N 1
ATOM 695 C CA . SER A 1 86 ? 4.337 -2.974 -2.401 1.00 93.12 86 SER A CA 1
ATOM 696 C C . SER A 1 86 ? 4.579 -2.616 -3.866 1.00 93.12 86 SER A C 1
ATOM 698 O O . SER A 1 86 ? 5.248 -1.623 -4.152 1.00 93.12 86 SER A O 1
ATOM 700 N N . GLY A 1 87 ? 4.017 -3.384 -4.802 1.00 91.25 87 GLY A N 1
ATOM 701 C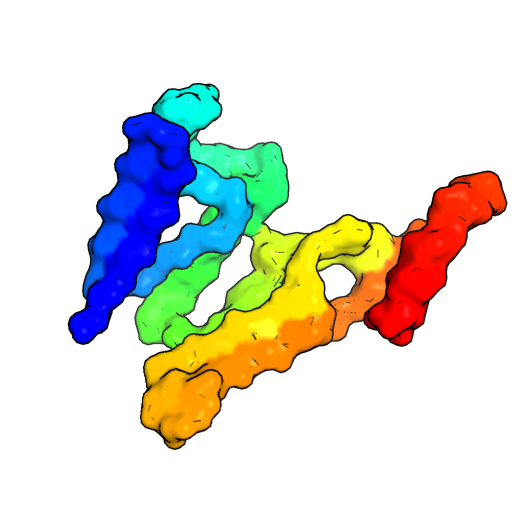 CA . GLY A 1 87 ? 4.233 -3.209 -6.228 1.00 91.25 87 GLY A CA 1
ATOM 702 C C . GLY A 1 87 ? 5.713 -3.321 -6.591 1.00 91.25 87 GLY A C 1
ATOM 703 O O . GLY A 1 87 ? 6.205 -2.513 -7.382 1.00 91.25 87 GLY A O 1
ATOM 704 N N . TYR A 1 88 ? 6.427 -4.236 -5.937 1.00 90.88 88 TYR A N 1
ATOM 705 C CA . TYR A 1 88 ? 7.864 -4.388 -6.101 1.00 90.88 88 TYR A CA 1
ATOM 706 C C . TYR A 1 88 ? 8.197 -4.961 -7.478 1.00 90.88 88 TYR A C 1
ATOM 708 O O . TYR A 1 88 ? 7.720 -6.027 -7.862 1.00 90.88 88 TYR A O 1
ATOM 716 N N . GLY A 1 89 ? 9.087 -4.270 -8.182 1.00 89.81 89 GLY A N 1
ATOM 717 C CA . GLY A 1 89 ? 9.814 -4.801 -9.322 1.00 89.81 89 GLY A CA 1
ATOM 718 C C . GLY A 1 89 ? 11.290 -4.432 -9.173 1.00 89.81 89 GLY A C 1
ATOM 719 O O . GLY A 1 89 ? 11.581 -3.259 -8.929 1.00 89.81 89 GLY A O 1
ATOM 720 N N . PRO A 1 90 ? 12.236 -5.379 -9.325 1.00 88.50 90 PRO A N 1
ATOM 721 C CA . PRO A 1 90 ? 13.658 -5.123 -9.072 1.00 88.50 90 PRO A CA 1
ATOM 722 C C . PRO A 1 90 ? 14.232 -4.026 -9.974 1.00 88.50 90 PRO A C 1
ATOM 724 O O . PRO A 1 90 ? 15.139 -3.318 -9.563 1.00 88.50 90 PRO A O 1
ATOM 727 N N . THR A 1 91 ? 13.670 -3.836 -11.168 1.00 89.50 91 THR A N 1
ATOM 728 C CA . THR A 1 91 ? 14.088 -2.811 -12.136 1.00 89.50 91 THR A CA 1
ATOM 729 C C . THR A 1 91 ? 12.998 -1.768 -12.400 1.00 89.50 91 THR A C 1
ATOM 731 O O . THR A 1 91 ? 13.086 -0.995 -13.355 1.00 89.50 91 THR A O 1
ATOM 734 N N . GLU A 1 92 ? 11.911 -1.758 -11.629 1.00 84.25 92 GLU A N 1
ATOM 735 C CA . GLU A 1 92 ? 10.820 -0.811 -11.849 1.00 84.25 92 GLU A CA 1
ATOM 736 C C . GLU A 1 92 ? 11.081 0.503 -11.111 1.00 84.25 92 GLU A C 1
ATOM 738 O O . GLU A 1 92 ? 11.331 0.527 -9.909 1.00 84.25 92 GLU A O 1
ATOM 743 N N . ARG A 1 93 ? 10.982 1.629 -11.830 1.00 77.56 93 ARG A N 1
ATOM 744 C CA . ARG A 1 93 ? 11.048 2.986 -11.255 1.00 77.56 93 ARG A CA 1
ATOM 745 C C . ARG A 1 93 ? 9.739 3.341 -10.538 1.00 77.56 93 ARG A C 1
ATOM 747 O O . ARG A 1 93 ? 9.066 4.299 -10.914 1.00 77.56 93 ARG A O 1
ATOM 754 N N . GLY A 1 94 ? 9.333 2.541 -9.561 1.00 81.94 94 GLY A N 1
ATOM 755 C CA . GLY A 1 94 ? 8.074 2.726 -8.848 1.00 81.94 94 GLY A CA 1
ATOM 756 C C . GLY A 1 94 ? 7.830 1.673 -7.774 1.00 81.94 94 GLY A C 1
ATOM 757 O O . GLY A 1 94 ? 8.639 0.777 -7.564 1.00 81.94 94 GLY A O 1
ATOM 758 N N . GLY A 1 95 ? 6.695 1.803 -7.088 1.00 87.81 95 GLY A N 1
ATOM 759 C CA . GLY A 1 95 ? 6.323 0.948 -5.960 1.00 87.81 95 GLY A CA 1
ATOM 760 C C . GLY A 1 95 ? 6.495 1.634 -4.604 1.00 87.81 95 GLY A C 1
ATOM 761 O O . GLY A 1 95 ? 6.734 2.839 -4.513 1.00 87.81 95 GLY A O 1
ATOM 762 N N . GLY A 1 96 ? 6.313 0.856 -3.540 1.00 90.38 96 GLY A N 1
ATOM 763 C CA . GLY A 1 96 ? 6.461 1.294 -2.159 1.00 90.38 96 GLY A CA 1
ATOM 764 C C . GLY A 1 96 ? 7.928 1.523 -1.805 1.00 90.38 96 GLY A C 1
ATOM 765 O O . GLY A 1 96 ? 8.726 0.588 -1.816 1.00 90.38 96 GLY A O 1
ATOM 766 N N . TYR A 1 97 ? 8.265 2.767 -1.469 1.00 90.19 97 TYR A N 1
ATOM 767 C CA . TYR A 1 97 ? 9.604 3.206 -1.051 1.00 90.19 97 TYR A CA 1
ATOM 768 C C . TYR A 1 97 ? 9.699 3.485 0.455 1.00 90.19 97 TYR A C 1
ATOM 770 O O . TYR A 1 97 ? 10.722 3.970 0.937 1.00 90.19 97 TYR A O 1
ATOM 778 N N . ASP A 1 98 ? 8.638 3.195 1.198 1.00 93.69 98 ASP A N 1
ATOM 779 C CA . ASP A 1 98 ? 8.659 3.074 2.644 1.00 93.69 98 ASP A CA 1
ATOM 780 C C . ASP A 1 98 ? 7.560 2.107 3.114 1.00 93.69 98 ASP A C 1
ATOM 782 O O . ASP A 1 98 ? 6.663 1.721 2.362 1.00 93.69 98 ASP A O 1
ATOM 786 N N . GLY A 1 99 ? 7.648 1.694 4.374 1.00 95.62 99 GLY A N 1
ATOM 787 C CA . GLY A 1 99 ? 6.599 0.954 5.066 1.00 95.62 99 GLY A CA 1
ATOM 788 C C . GLY A 1 99 ? 6.512 1.441 6.501 1.00 95.62 99 GLY A C 1
ATOM 789 O O . GLY A 1 99 ? 7.545 1.664 7.130 1.00 95.62 99 GLY A O 1
ATOM 790 N N . LYS A 1 100 ? 5.296 1.662 7.006 1.00 97.56 100 LYS A N 1
ATOM 791 C CA . LYS A 1 100 ? 5.064 2.120 8.378 1.00 97.56 100 LYS A CA 1
ATOM 792 C C . LYS A 1 100 ? 3.912 1.339 8.985 1.00 97.56 100 LYS A C 1
ATOM 794 O O . LYS A 1 100 ? 2.861 1.220 8.363 1.00 97.56 100 LYS A O 1
ATOM 799 N N . VAL A 1 101 ? 4.113 0.829 10.193 1.00 97.69 101 VAL A N 1
ATOM 800 C CA . VAL A 1 101 ? 3.109 0.067 10.941 1.00 97.69 101 VAL A CA 1
ATOM 801 C C . VAL A 1 101 ? 3.128 0.544 12.381 1.00 97.69 101 VAL A C 1
ATOM 803 O O . VAL A 1 101 ? 4.189 0.754 12.965 1.00 97.69 101 VAL A O 1
ATOM 806 N N . THR A 1 102 ? 1.952 0.721 12.962 1.00 97.00 102 THR A N 1
ATOM 807 C CA . THR A 1 102 ? 1.798 1.037 14.380 1.00 97.00 102 THR A CA 1
ATOM 808 C C . THR A 1 102 ? 0.620 0.253 14.948 1.00 97.00 102 THR A C 1
ATOM 810 O O . THR A 1 102 ? -0.150 -0.352 14.202 1.00 97.00 102 THR A O 1
ATOM 813 N N . SER A 1 103 ? 0.484 0.262 16.266 1.00 95.25 103 SER A N 1
ATOM 814 C CA . SER A 1 103 ? -0.650 -0.304 16.987 1.00 95.25 103 SER A CA 1
ATOM 815 C C . SER A 1 103 ? -1.071 0.634 18.110 1.00 95.25 103 SER A C 1
ATOM 817 O O . SER A 1 103 ? -0.363 1.585 18.449 1.00 95.25 103 SER A O 1
ATOM 819 N N . THR A 1 104 ? -2.224 0.360 18.718 1.00 93.25 104 THR A N 1
ATOM 820 C CA . THR A 1 104 ? -2.680 1.099 19.899 1.00 93.25 104 THR A CA 1
ATOM 821 C C . THR A 1 104 ? -1.630 1.099 21.007 1.00 93.25 104 THR A C 1
ATOM 823 O O . THR A 1 104 ? -1.348 2.162 21.550 1.00 93.25 104 THR A O 1
ATOM 826 N N . ASP A 1 105 ? -1.002 -0.042 21.292 1.00 95.00 105 ASP A N 1
ATOM 827 C CA . ASP A 1 105 ? 0.016 -0.137 22.343 1.00 95.00 105 ASP A CA 1
ATOM 828 C C . ASP A 1 105 ? 1.252 0.707 22.016 1.00 95.00 105 ASP A C 1
ATOM 830 O O . ASP A 1 105 ? 1.712 1.457 22.871 1.00 95.00 105 ASP A O 1
ATOM 834 N N . MET A 1 106 ? 1.740 0.672 20.769 1.00 96.81 106 MET A N 1
ATOM 835 C CA . MET A 1 106 ? 2.882 1.499 20.348 1.00 96.81 106 MET A CA 1
ATOM 836 C C . MET A 1 106 ? 2.572 2.997 20.416 1.00 96.81 106 MET A C 1
ATOM 838 O O . MET A 1 106 ? 3.436 3.803 20.744 1.00 96.81 106 MET A O 1
ATOM 842 N N . VAL A 1 107 ? 1.340 3.398 20.102 1.00 95.44 107 VAL A N 1
ATOM 843 C CA . VAL A 1 107 ? 0.940 4.806 20.189 1.00 95.44 107 VAL A CA 1
ATOM 844 C C . VAL A 1 107 ? 0.786 5.246 21.647 1.00 95.44 107 VAL A C 1
ATOM 846 O O . VAL A 1 107 ? 1.178 6.358 22.000 1.00 95.44 107 VAL A O 1
ATOM 849 N N . LEU A 1 108 ? 0.215 4.390 22.498 1.00 95.44 108 LEU A N 1
ATOM 850 C CA . LEU A 1 108 ? -0.127 4.715 23.885 1.00 95.44 108 LEU A CA 1
AT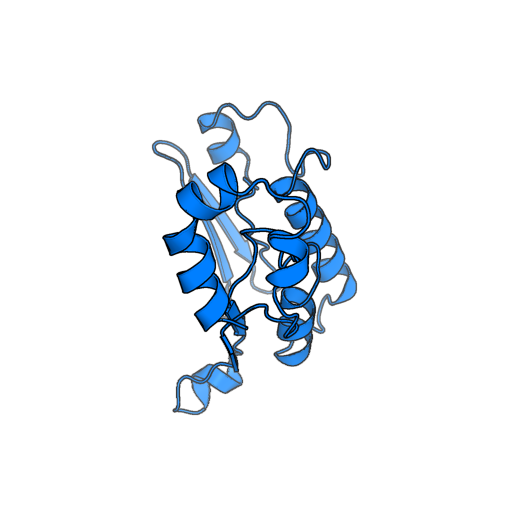OM 851 C C . LEU A 1 108 ? 0.997 4.443 24.897 1.00 95.44 108 LEU A C 1
ATOM 853 O O . LEU A 1 108 ? 0.841 4.805 26.063 1.00 95.44 108 LEU A O 1
ATOM 857 N N . ASP A 1 109 ? 2.138 3.887 24.481 1.00 94.00 109 ASP A N 1
ATOM 858 C CA . ASP A 1 109 ? 3.310 3.646 25.343 1.00 94.00 109 ASP A CA 1
ATOM 859 C C . ASP A 1 109 ? 4.015 4.927 25.846 1.00 94.00 109 ASP A C 1
ATOM 861 O O . ASP A 1 109 ? 4.983 4.862 26.606 1.00 94.00 109 ASP A O 1
ATOM 865 N N . GLY A 1 110 ? 3.522 6.104 25.444 1.00 90.94 110 GLY A N 1
ATOM 866 C CA . GLY A 1 110 ? 4.049 7.417 25.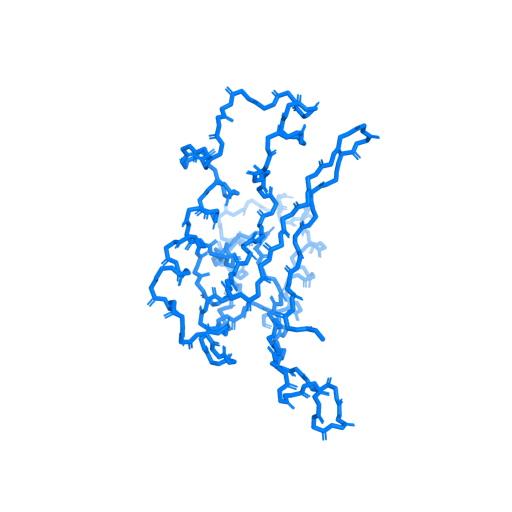816 1.00 90.94 110 GLY A CA 1
ATOM 867 C C . GLY A 1 110 ? 5.095 7.975 24.848 1.00 90.94 110 GLY A C 1
ATOM 868 O O . GLY A 1 110 ? 5.507 9.123 25.009 1.00 90.94 110 GLY A O 1
ATOM 869 N N . SER A 1 111 ? 5.497 7.206 23.834 1.00 95.12 111 SER A N 1
ATOM 870 C CA . SER A 1 111 ? 6.490 7.599 22.829 1.00 95.12 111 SER A CA 1
ATOM 871 C C . SER A 1 111 ? 5.909 7.863 21.436 1.00 95.12 111 SER A C 1
ATOM 873 O O . SER A 1 111 ? 6.627 8.381 20.582 1.00 95.12 111 SER A O 1
ATOM 875 N N . MET A 1 112 ? 4.618 7.572 21.214 1.00 96.12 112 MET A N 1
ATOM 876 C CA . MET A 1 112 ? 3.965 7.668 19.898 1.00 96.12 112 MET A CA 1
ATOM 877 C C . MET A 1 112 ? 4.691 6.819 18.840 1.00 96.12 112 MET A C 1
ATOM 879 O O . MET A 1 112 ? 4.958 7.275 17.725 1.00 96.12 112 MET A O 1
ATOM 883 N N . SER A 1 113 ? 5.057 5.593 19.212 1.00 97.12 113 SER A N 1
ATOM 884 C CA . SER A 1 113 ? 5.941 4.743 18.422 1.00 97.12 113 SER A CA 1
ATOM 885 C C . SER A 1 113 ? 5.287 4.174 17.160 1.00 97.12 113 SER A C 1
ATOM 887 O O . SER A 1 113 ? 4.079 3.949 17.065 1.00 97.12 113 SER A O 1
ATOM 889 N N . MET A 1 114 ? 6.134 3.881 16.175 1.00 97.38 114 MET A N 1
ATOM 890 C CA . MET A 1 114 ? 5.799 3.103 14.984 1.00 97.38 114 MET A CA 1
ATOM 891 C C . MET A 1 114 ? 7.029 2.318 14.527 1.00 97.38 114 MET A C 1
ATOM 893 O O . MET A 1 114 ? 8.164 2.754 14.723 1.00 97.38 114 MET A O 1
ATOM 897 N N . TRP A 1 115 ? 6.813 1.179 13.879 1.00 97.12 115 TRP A N 1
ATOM 898 C CA . TRP A 1 115 ? 7.835 0.575 13.040 1.00 97.12 115 TRP A CA 1
ATOM 899 C C . TRP A 1 115 ? 7.843 1.300 11.700 1.00 97.12 115 TRP A C 1
ATOM 901 O O . TRP A 1 115 ? 6.785 1.551 11.122 1.00 97.12 115 TRP A O 1
ATOM 911 N N . ALA A 1 116 ? 9.034 1.610 11.200 1.00 96.31 116 ALA A N 1
ATOM 912 C CA . ALA A 1 116 ? 9.206 2.193 9.885 1.00 96.31 116 ALA A CA 1
ATOM 913 C C . ALA A 1 116 ? 10.404 1.570 9.174 1.00 96.31 116 ALA A C 1
ATOM 915 O O . ALA A 1 116 ? 11.419 1.244 9.795 1.00 96.31 116 ALA A O 1
ATOM 916 N N . ARG A 1 117 ? 10.297 1.461 7.853 1.00 93.88 117 ARG A N 1
ATOM 917 C CA . ARG A 1 117 ? 11.401 1.119 6.966 1.00 93.88 117 ARG A CA 1
ATOM 918 C C . ARG A 1 117 ? 11.472 2.127 5.834 1.00 93.88 117 ARG A C 1
ATOM 920 O O . ARG A 1 117 ? 10.465 2.397 5.190 1.00 93.88 117 ARG A O 1
ATOM 927 N N . TRP A 1 118 ? 12.670 2.656 5.609 1.00 91.00 118 TRP A N 1
ATOM 928 C CA . TRP A 1 118 ? 12.997 3.418 4.410 1.00 91.00 118 TRP A CA 1
ATOM 929 C C . TRP A 1 118 ? 13.419 2.446 3.304 1.00 91.00 118 TRP A C 1
ATOM 931 O O . TRP A 1 118 ? 14.237 1.557 3.550 1.00 91.00 118 TRP A O 1
ATOM 941 N N . GLY A 1 119 ? 12.871 2.613 2.104 1.00 87.38 119 GLY A N 1
ATOM 942 C CA . GLY A 1 119 ? 12.950 1.639 1.016 1.00 87.38 119 GLY A CA 1
ATOM 943 C C . GLY A 1 119 ? 11.777 0.655 1.033 1.00 87.38 119 GLY A C 1
ATOM 944 O O . GLY A 1 119 ? 10.854 0.778 1.839 1.00 87.38 119 GLY A O 1
ATOM 945 N N . ASN A 1 120 ? 11.805 -0.333 0.137 1.00 91.25 120 ASN A N 1
ATOM 946 C CA . ASN A 1 120 ? 10.759 -1.353 0.068 1.00 91.25 120 ASN A CA 1
ATOM 947 C C . ASN A 1 120 ? 10.551 -2.026 1.440 1.00 91.25 120 ASN A C 1
ATOM 949 O O . ASN A 1 120 ? 11.522 -2.382 2.112 1.00 91.25 120 ASN A O 1
ATOM 953 N N . ALA A 1 121 ? 9.295 -2.218 1.858 1.00 92.50 121 ALA A N 1
ATOM 954 C CA . ALA A 1 121 ? 8.956 -2.710 3.198 1.00 92.50 121 ALA A CA 1
ATOM 955 C C . ALA A 1 121 ? 9.538 -4.108 3.501 1.00 92.50 121 ALA A C 1
ATOM 957 O O . ALA A 1 121 ? 9.974 -4.364 4.627 1.00 92.50 121 ALA A O 1
ATOM 958 N N . ALA A 1 122 ? 9.649 -4.973 2.487 1.00 90.94 122 ALA A N 1
ATOM 959 C CA . ALA A 1 122 ? 10.291 -6.283 2.594 1.00 90.94 122 ALA A CA 1
ATOM 960 C C . ALA A 1 122 ? 11.829 -6.199 2.639 1.00 90.94 122 ALA A C 1
ATOM 962 O O . ALA A 1 122 ? 12.502 -7.175 2.964 1.00 90.94 122 ALA A O 1
ATOM 963 N N . GLY A 1 123 ? 12.409 -5.035 2.339 1.00 89.12 123 GLY A N 1
ATOM 964 C CA . GLY A 1 123 ? 13.856 -4.851 2.254 1.00 89.12 123 GLY A CA 1
ATOM 965 C C . GLY A 1 123 ? 14.483 -5.277 0.953 1.00 89.12 123 GLY A C 1
ATOM 966 O O . GLY A 1 123 ? 15.694 -5.476 0.908 1.00 89.12 123 GLY A O 1
ATOM 967 N N . LYS A 1 124 ? 13.660 -5.458 -0.073 1.00 90.06 124 LYS A N 1
ATOM 968 C CA . LYS A 1 124 ? 14.129 -5.836 -1.392 1.00 90.06 124 LYS A CA 1
ATOM 969 C C . LYS A 1 124 ? 14.842 -4.648 -2.033 1.00 90.06 124 LYS A C 1
ATOM 971 O O . LYS A 1 124 ? 14.402 -3.505 -1.905 1.00 90.06 124 LYS A O 1
ATOM 976 N N . ILE A 1 125 ? 15.967 -4.937 -2.674 1.00 88.38 125 ILE A N 1
ATOM 977 C CA . ILE A 1 125 ? 16.870 -3.938 -3.249 1.00 88.38 125 ILE A CA 1
ATOM 978 C C . ILE A 1 125 ? 16.415 -3.623 -4.680 1.00 88.38 125 ILE A C 1
ATOM 980 O O . ILE A 1 125 ? 15.857 -4.486 -5.364 1.00 88.38 125 ILE A O 1
ATOM 984 N N . PHE A 1 126 ? 16.618 -2.379 -5.110 1.00 89.56 126 PHE A N 1
ATOM 985 C CA . PHE A 1 126 ? 16.487 -1.987 -6.510 1.00 89.56 126 PHE A CA 1
ATOM 986 C C . PHE A 1 126 ? 17.758 -2.384 -7.268 1.00 89.56 126 PHE A C 1
ATOM 988 O O . PHE A 1 126 ? 18.858 -2.014 -6.873 1.00 89.56 126 PHE A O 1
ATOM 995 N N . ASP A 1 127 ? 17.623 -3.130 -8.353 1.00 92.12 127 ASP A N 1
ATOM 996 C CA . ASP A 1 127 ? 18.747 -3.583 -9.163 1.00 92.12 127 ASP A CA 1
ATOM 997 C C . ASP A 1 127 ? 19.072 -2.541 -10.240 1.00 92.12 127 ASP A C 1
ATOM 999 O O . ASP A 1 127 ? 18.508 -2.538 -11.340 1.00 92.12 127 ASP A O 1
ATOM 1003 N N . LEU A 1 128 ? 19.969 -1.611 -9.894 1.00 92.06 128 LEU A N 1
ATOM 1004 C CA . LEU A 1 128 ? 20.399 -0.552 -10.804 1.00 92.06 128 LEU A CA 1
ATOM 1005 C C . LEU A 1 128 ? 21.147 -1.111 -12.019 1.00 92.06 128 LEU A C 1
ATOM 1007 O O . LEU A 1 128 ? 20.974 -0.584 -13.118 1.00 92.06 128 LEU A O 1
ATOM 1011 N N . GLU A 1 129 ? 21.945 -2.164 -11.838 1.00 92.69 129 GLU A N 1
ATOM 1012 C CA . GLU A 1 129 ? 22.725 -2.774 -12.917 1.00 92.69 129 GLU A CA 1
ATOM 1013 C C . GLU A 1 129 ? 21.797 -3.397 -13.962 1.00 92.69 129 GLU A C 1
ATOM 1015 O O . GLU A 1 129 ? 21.858 -3.022 -15.135 1.00 92.69 129 GLU A O 1
ATOM 1020 N N . ALA A 1 130 ? 20.862 -4.252 -13.537 1.00 93.25 130 ALA A N 1
ATOM 1021 C CA . ALA A 1 130 ? 19.880 -4.867 -14.431 1.00 93.25 130 ALA A CA 1
ATOM 1022 C C . ALA A 1 130 ? 18.957 -3.826 -15.084 1.00 93.25 130 ALA A C 1
ATOM 1024 O O . ALA A 1 130 ? 18.497 -3.982 -16.215 1.00 93.25 130 ALA A O 1
ATOM 1025 N N . PHE A 1 131 ? 18.681 -2.726 -14.389 1.00 92.19 131 PHE A N 1
ATOM 1026 C CA . PHE A 1 131 ? 17.859 -1.649 -14.916 1.00 92.19 131 PHE A CA 1
ATOM 1027 C C . PHE A 1 131 ? 18.522 -0.862 -16.064 1.00 92.19 131 PHE A C 1
ATOM 1029 O O . PHE A 1 131 ? 17.823 -0.434 -16.999 1.00 92.19 131 PHE A O 1
ATOM 1036 N N . VAL A 1 132 ? 19.845 -0.661 -16.001 1.00 93.69 132 VAL A N 1
ATOM 1037 C CA . VAL A 1 132 ? 20.623 -0.008 -17.071 1.00 93.69 132 VAL A CA 1
ATOM 1038 C C . VAL A 1 132 ? 21.107 -0.988 -18.141 1.00 93.69 132 VAL A C 1
ATOM 1040 O O . VAL A 1 132 ? 21.482 -0.555 -19.234 1.00 93.69 132 VAL A O 1
ATOM 1043 N N . GLU A 1 133 ? 21.074 -2.292 -17.865 1.00 94.94 133 GLU A N 1
ATOM 1044 C CA . GLU A 1 133 ? 21.502 -3.329 -18.798 1.00 94.94 133 GLU A CA 1
ATOM 1045 C C . GLU A 1 133 ? 20.756 -3.232 -20.141 1.00 94.94 133 GLU A C 1
ATOM 1047 O O . GLU A 1 133 ? 19.539 -3.045 -20.219 1.00 94.94 133 GLU A O 1
ATOM 1052 N N . GLY A 1 134 ? 21.513 -3.310 -21.240 1.00 92.56 134 GLY A N 1
ATOM 1053 C CA . GLY A 1 134 ? 20.973 -3.259 -22.601 1.00 92.56 134 GLY A CA 1
ATOM 1054 C C . GLY A 1 134 ? 20.444 -1.890 -23.047 1.00 92.56 134 GLY A C 1
ATOM 1055 O O . GLY A 1 134 ? 19.942 -1.771 -24.168 1.00 92.56 134 GLY A O 1
ATOM 1056 N N . ARG A 1 135 ? 20.551 -0.840 -22.221 1.00 94.75 135 ARG A N 1
ATOM 1057 C CA . ARG A 1 135 ? 20.207 0.531 -22.623 1.00 94.75 135 ARG A CA 1
ATOM 1058 C C . ARG A 1 135 ? 21.314 1.127 -23.494 1.00 94.75 135 ARG A C 1
ATOM 1060 O O . ARG A 1 135 ? 22.497 0.930 -23.247 1.00 94.75 135 ARG A O 1
ATOM 1067 N N . SER A 1 136 ? 20.925 1.885 -24.518 1.00 96.94 136 SER A N 1
ATOM 1068 C CA . SER A 1 136 ? 21.872 2.609 -25.378 1.00 96.94 136 SER A CA 1
ATOM 1069 C C . SER A 1 136 ? 22.598 3.721 -24.614 1.00 96.94 136 SER A C 1
ATOM 1071 O O . SER A 1 136 ? 22.005 4.327 -23.722 1.00 96.94 136 SER A O 1
ATOM 1073 N N . GLU A 1 137 ? 23.804 4.086 -25.052 1.00 96.06 137 GLU A N 1
ATOM 1074 C CA . GLU A 1 137 ? 24.572 5.211 -24.492 1.00 96.06 137 GLU A CA 1
ATOM 1075 C C . GLU A 1 137 ? 23.785 6.533 -24.483 1.00 96.06 137 GLU A C 1
ATOM 1077 O O . GLU A 1 137 ? 23.803 7.251 -23.486 1.00 96.06 137 GLU A O 1
ATOM 1082 N N . GLU A 1 138 ? 23.030 6.831 -25.547 1.00 97.56 138 GLU A N 1
ATOM 1083 C CA . GLU A 1 138 ? 22.169 8.024 -25.626 1.00 97.56 138 GLU A CA 1
ATOM 1084 C C . GLU A 1 138 ? 21.096 8.023 -24.529 1.00 97.56 138 GLU A C 1
ATOM 1086 O O . GLU A 1 138 ? 20.868 9.031 -23.858 1.00 97.56 138 GLU A O 1
ATOM 1091 N N . TRP A 1 139 ? 20.468 6.867 -24.307 1.00 95.75 139 TRP A N 1
ATOM 1092 C CA . TRP A 1 139 ? 19.477 6.695 -23.250 1.00 95.75 139 TRP A CA 1
ATOM 1093 C C . TRP A 1 139 ? 20.091 6.928 -21.866 1.00 95.75 139 TRP A C 1
ATOM 1095 O O . TRP A 1 139 ? 19.501 7.644 -21.058 1.00 95.75 139 TRP A O 1
ATOM 1105 N N . ILE A 1 140 ? 21.277 6.366 -21.609 1.00 95.69 140 ILE A N 1
ATOM 1106 C CA . ILE A 1 140 ? 22.004 6.540 -20.344 1.00 95.69 140 ILE A CA 1
ATOM 1107 C C . ILE A 1 140 ? 22.335 8.019 -20.133 1.00 95.69 140 ILE A C 1
ATOM 1109 O O . ILE A 1 140 ? 21.966 8.579 -19.104 1.00 95.69 140 ILE A O 1
ATOM 1113 N N . ALA A 1 141 ? 22.927 8.679 -21.132 1.00 95.88 141 ALA A N 1
ATOM 1114 C CA . ALA A 1 141 ? 23.265 10.098 -21.061 1.00 95.88 141 ALA A CA 1
ATOM 1115 C C . ALA A 1 141 ? 22.028 10.976 -20.796 1.00 95.88 141 ALA A C 1
ATOM 1117 O O . ALA A 1 141 ? 22.076 11.889 -19.972 1.00 95.88 141 ALA A O 1
ATOM 1118 N N . GLY A 1 142 ? 20.894 10.663 -21.432 1.00 96.94 142 GLY A N 1
ATOM 1119 C CA . GLY A 1 142 ? 19.621 11.353 -21.210 1.00 96.94 142 GLY A CA 1
ATOM 1120 C C . GLY A 1 142 ? 18.971 11.082 -19.846 1.00 96.94 142 GLY A C 1
ATOM 1121 O O . GLY A 1 142 ? 18.095 11.838 -19.434 1.00 96.94 142 GLY A O 1
ATOM 1122 N N . ASN A 1 143 ? 19.385 10.029 -19.134 1.00 95.38 143 ASN A N 1
ATOM 1123 C CA . ASN A 1 143 ? 18.831 9.618 -17.838 1.00 95.38 143 ASN A CA 1
ATOM 1124 C C . ASN A 1 143 ? 19.864 9.677 -16.699 1.00 95.38 143 ASN A C 1
ATOM 1126 O O . ASN A 1 143 ? 19.581 9.172 -15.613 1.00 95.38 143 ASN A O 1
ATOM 1130 N N . GLN A 1 144 ? 21.028 10.303 -16.910 1.00 94.81 144 GLN A N 1
ATOM 1131 C CA . GLN A 1 144 ? 22.144 10.260 -15.958 1.00 94.81 144 GLN A CA 1
ATOM 1132 C C . GLN A 1 144 ? 21.741 10.728 -14.556 1.00 94.81 144 GLN A C 1
ATOM 1134 O O . GLN A 1 144 ? 22.034 10.049 -13.582 1.00 94.81 144 GLN A O 1
ATOM 1139 N N . GLN A 1 145 ? 20.976 11.819 -14.452 1.00 94.12 145 GLN A N 1
ATOM 1140 C CA . GLN A 1 145 ? 20.498 12.320 -13.159 1.00 94.12 145 GLN A CA 1
ATOM 1141 C C . GLN A 1 145 ? 19.658 11.278 -12.401 1.00 94.12 145 GLN A C 1
ATOM 1143 O O . GLN A 1 145 ? 19.808 11.119 -11.195 1.00 94.12 145 GLN A O 1
ATOM 1148 N N . ILE A 1 146 ? 18.792 10.546 -13.108 1.00 90.75 146 ILE A N 1
ATOM 1149 C CA . ILE A 1 146 ? 17.951 9.504 -12.506 1.00 90.75 146 ILE A CA 1
ATOM 1150 C C . ILE A 1 146 ? 18.816 8.332 -12.043 1.00 90.75 146 ILE A C 1
ATOM 1152 O O . ILE A 1 146 ? 18.583 7.793 -10.967 1.00 90.75 146 ILE A O 1
ATOM 1156 N N . ILE A 1 147 ? 19.803 7.938 -12.848 1.00 92.56 147 ILE A N 1
ATOM 1157 C CA . ILE A 1 147 ? 20.751 6.872 -12.504 1.00 92.56 147 ILE A CA 1
ATOM 1158 C C . ILE A 1 147 ? 21.537 7.263 -11.248 1.00 92.56 147 ILE A C 1
ATOM 1160 O O . ILE A 1 147 ? 21.584 6.480 -10.303 1.00 92.56 147 ILE A O 1
ATOM 1164 N N . ASP A 1 148 ? 22.063 8.487 -11.196 1.00 92.25 148 ASP A N 1
ATOM 1165 C CA . ASP A 1 148 ? 22.817 9.007 -10.053 1.00 92.25 148 ASP A CA 1
ATOM 1166 C C . ASP A 1 148 ? 21.961 9.065 -8.780 1.00 92.25 148 ASP A C 1
ATOM 1168 O O . ASP A 1 148 ? 22.438 8.749 -7.689 1.00 92.25 148 ASP A O 1
ATOM 1172 N N . ASP A 1 149 ? 20.689 9.459 -8.901 1.00 88.50 149 ASP A N 1
ATOM 1173 C CA . ASP A 1 149 ? 19.765 9.484 -7.769 1.00 88.50 149 ASP A CA 1
ATOM 1174 C C . ASP A 1 149 ? 19.434 8.067 -7.288 1.00 88.50 149 ASP A C 1
ATOM 1176 O O . ASP A 1 149 ? 19.496 7.816 -6.086 1.00 88.50 149 ASP A O 1
ATOM 1180 N N . LEU A 1 150 ? 19.158 7.123 -8.197 1.00 85.44 150 LEU A N 1
ATOM 1181 C CA . LEU A 1 150 ? 18.909 5.716 -7.857 1.00 85.44 150 LEU A CA 1
ATOM 1182 C C . LEU A 1 150 ? 20.133 5.057 -7.215 1.00 85.44 150 LEU A C 1
ATOM 1184 O O . LEU A 1 150 ? 19.982 4.267 -6.286 1.00 85.44 150 LEU A O 1
ATOM 1188 N N . GLN A 1 151 ? 21.339 5.434 -7.640 1.00 85.81 151 GLN A N 1
ATOM 1189 C CA . GLN A 1 151 ? 22.585 4.914 -7.086 1.00 85.81 151 GLN A CA 1
ATOM 1190 C C . GLN A 1 151 ? 22.792 5.275 -5.608 1.00 85.81 151 GLN A C 1
ATOM 1192 O O . GLN A 1 151 ? 23.535 4.599 -4.906 1.00 85.81 151 GLN A O 1
ATOM 1197 N N . ARG A 1 152 ? 22.118 6.312 -5.096 1.00 80.12 152 ARG A N 1
ATOM 1198 C CA . ARG A 1 152 ? 22.156 6.660 -3.664 1.00 80.12 152 ARG A CA 1
ATOM 1199 C C . ARG A 1 152 ? 21.315 5.727 -2.791 1.00 80.12 152 ARG A C 1
ATOM 1201 O O . ARG A 1 152 ? 21.413 5.815 -1.568 1.00 80.12 152 ARG A O 1
ATOM 1208 N N . TYR A 1 153 ? 20.465 4.899 -3.397 1.00 69.88 153 TYR A N 1
ATOM 1209 C CA . TYR A 1 153 ? 19.523 4.015 -2.706 1.00 69.88 153 TYR A CA 1
ATOM 1210 C C . TYR A 1 153 ? 19.901 2.525 -2.788 1.00 69.88 153 TYR A C 1
ATOM 1212 O O . TYR A 1 153 ? 19.137 1.697 -2.287 1.00 69.88 153 TYR A O 1
ATOM 1220 N N . VAL A 1 154 ? 21.049 2.196 -3.393 1.00 66.81 154 VAL A N 1
ATOM 1221 C CA . VAL A 1 154 ? 21.626 0.840 -3.491 1.00 66.81 154 VAL A CA 1
ATOM 1222 C C . VAL A 1 154 ? 22.850 0.668 -2.605 1.00 66.81 154 VAL A C 1
ATOM 1224 O O . VAL A 1 154 ? 23.593 1.656 -2.409 1.00 66.81 154 VAL A O 1
#

Secondary structure (DSSP, 8-state):
---EEEEEE-SS-EEEEEESS-----SS---SHHHHHHTT--SPSSPPS-SHHHHHHHHHHHHHHHTTTT--HHHHHHHHH-HHHHT--TT-S-S-SEEEE--HHHHHTTT---EEEES-TT-PPP-HHHHHTT--HHHHHHTHHHHHHHHTT-